Protein AF-A0AAV8YGQ7-F1 (afdb_monomer_lite)

Structure (mmCIF, N/CA/C/O backbone):
data_AF-A0AAV8YGQ7-F1
#
_entry.id   AF-A0AAV8YGQ7-F1
#
loop_
_atom_site.group_PDB
_atom_site.id
_atom_site.type_symbol
_atom_site.label_atom_id
_atom_site.label_alt_id
_atom_site.label_comp_id
_atom_site.label_asym_id
_atom_site.label_entity_id
_atom_site.label_seq_id
_atom_site.pdbx_PDB_ins_code
_atom_site.Cartn_x
_atom_site.Cartn_y
_atom_site.Cartn_z
_atom_site.occupancy
_atom_site.B_iso_or_equiv
_atom_site.auth_seq_id
_atom_site.auth_comp_id
_atom_site.auth_asym_id
_atom_site.auth_atom_id
_atom_site.pdbx_PDB_model_num
ATOM 1 N N . MET A 1 1 ? 14.276 -8.981 -55.111 1.00 54.72 1 MET A N 1
ATOM 2 C CA . MET A 1 1 ? 14.443 -9.032 -53.641 1.00 54.72 1 MET A CA 1
ATOM 3 C C . MET A 1 1 ? 13.519 -7.980 -53.055 1.00 54.72 1 MET A C 1
ATOM 5 O O . MET A 1 1 ? 13.487 -6.881 -53.582 1.00 54.72 1 MET A O 1
ATOM 9 N N . SER A 1 2 ? 12.668 -8.346 -52.099 1.00 69.50 2 SER A N 1
ATOM 10 C CA . SER A 1 2 ? 11.566 -7.507 -51.600 1.00 69.50 2 SER A CA 1
ATOM 11 C C . SER A 1 2 ? 12.078 -6.237 -50.910 1.00 69.50 2 SER A C 1
ATOM 13 O O . SER A 1 2 ? 12.864 -6.354 -49.971 1.00 69.50 2 SER A O 1
ATOM 15 N N . SER A 1 3 ? 11.595 -5.062 -51.331 1.00 82.31 3 SER A N 1
ATOM 16 C CA . SER A 1 3 ? 11.938 -3.720 -50.807 1.00 82.31 3 SER A CA 1
ATOM 17 C C . SER A 1 3 ? 11.955 -3.625 -49.277 1.00 82.31 3 SER A C 1
ATOM 19 O O . SER A 1 3 ? 12.825 -2.988 -48.696 1.00 82.31 3 SER A O 1
ATOM 21 N N . VAL A 1 4 ? 11.064 -4.365 -48.620 1.00 81.69 4 VAL A N 1
ATOM 22 C CA . VAL A 1 4 ? 10.954 -4.489 -47.157 1.00 81.69 4 VAL A CA 1
ATOM 23 C C . VAL A 1 4 ? 12.273 -4.906 -46.487 1.00 81.69 4 VAL A C 1
ATOM 25 O O . VAL A 1 4 ? 12.589 -4.478 -45.378 1.00 81.69 4 VAL A O 1
ATOM 28 N N . ILE A 1 5 ? 13.058 -5.762 -47.141 1.00 86.12 5 ILE A N 1
ATOM 29 C CA . ILE A 1 5 ? 14.329 -6.254 -46.600 1.00 86.12 5 ILE A CA 1
ATOM 30 C C . ILE A 1 5 ? 15.410 -5.176 -46.714 1.00 86.12 5 ILE A C 1
ATOM 32 O O . ILE A 1 5 ? 16.189 -4.983 -45.784 1.00 86.12 5 ILE A O 1
ATOM 36 N N . GLU A 1 6 ? 15.424 -4.438 -47.820 1.00 87.25 6 GLU A N 1
ATOM 37 C CA . GLU A 1 6 ? 16.369 -3.348 -48.064 1.00 87.25 6 GLU A CA 1
ATOM 38 C C . GLU A 1 6 ? 16.125 -2.162 -47.120 1.00 87.25 6 GLU A C 1
ATOM 40 O O . GLU A 1 6 ? 17.060 -1.678 -46.479 1.00 87.25 6 GLU A O 1
ATOM 45 N N . GLU A 1 7 ? 14.861 -1.782 -46.920 1.00 84.56 7 GLU A N 1
ATOM 46 C CA . GLU A 1 7 ? 14.453 -0.766 -45.942 1.00 84.56 7 GLU A CA 1
ATOM 47 C C . GLU A 1 7 ? 14.859 -1.146 -44.512 1.00 84.56 7 GLU A C 1
ATOM 49 O O . GLU A 1 7 ? 15.365 -0.310 -43.759 1.00 84.56 7 GLU A O 1
ATOM 54 N N . ARG A 1 8 ? 14.719 -2.427 -44.139 1.00 84.69 8 ARG A N 1
ATOM 55 C CA . ARG A 1 8 ? 15.156 -2.932 -42.829 1.00 84.69 8 ARG A CA 1
ATOM 56 C C . ARG A 1 8 ? 16.664 -2.779 -42.627 1.00 84.69 8 ARG A C 1
ATOM 58 O O . ARG A 1 8 ? 17.092 -2.374 -41.545 1.00 84.69 8 ARG A O 1
ATOM 65 N N . TYR A 1 9 ? 17.474 -3.097 -43.637 1.00 85.69 9 TYR A N 1
ATOM 66 C CA . TYR A 1 9 ? 18.929 -2.929 -43.557 1.00 85.69 9 TYR A CA 1
ATOM 67 C C . TYR A 1 9 ? 19.336 -1.453 -43.500 1.00 85.69 9 TYR A C 1
ATOM 69 O O . TYR A 1 9 ? 20.225 -1.099 -42.723 1.00 85.69 9 TYR A O 1
ATOM 77 N N . ALA A 1 10 ? 18.664 -0.587 -44.263 1.00 85.31 10 ALA A N 1
ATOM 78 C CA . ALA A 1 10 ? 18.888 0.856 -44.223 1.00 85.31 10 ALA A CA 1
ATOM 79 C C . ALA A 1 10 ? 18.548 1.452 -42.844 1.00 85.31 10 ALA A C 1
ATOM 81 O O . ALA A 1 10 ? 19.326 2.238 -42.303 1.00 85.31 10 ALA A O 1
ATOM 82 N N . TYR A 1 11 ? 17.441 1.017 -42.234 1.00 81.31 11 TYR A N 1
ATOM 83 C CA . TYR A 1 11 ? 17.040 1.415 -40.883 1.00 81.31 11 TYR A CA 1
ATOM 84 C C . TYR A 1 11 ? 18.076 1.011 -39.822 1.00 81.31 11 TYR A C 1
ATOM 86 O O . TYR A 1 11 ? 18.478 1.837 -39.002 1.00 81.31 11 TYR A O 1
ATOM 94 N N . LEU A 1 12 ? 18.573 -0.230 -39.875 1.00 83.06 12 LEU A N 1
ATOM 95 C CA . LEU A 1 12 ? 19.590 -0.740 -38.943 1.00 83.06 12 LEU A CA 1
ATOM 96 C C . LEU A 1 12 ? 20.950 -0.033 -39.073 1.00 83.06 12 LEU A C 1
ATOM 98 O O . LEU A 1 12 ? 21.707 0.008 -38.106 1.00 83.06 12 LEU A O 1
ATOM 102 N N . LYS A 1 13 ? 21.269 0.516 -40.253 1.00 87.38 13 LYS A N 1
ATOM 103 C CA . LYS A 1 13 ? 22.534 1.218 -40.534 1.00 87.38 13 LYS A CA 1
ATOM 104 C C . LYS A 1 13 ? 22.477 2.722 -40.218 1.00 87.38 13 LYS A C 1
ATOM 106 O O . LYS A 1 13 ? 23.470 3.424 -40.404 1.00 87.38 13 LYS A O 1
ATOM 111 N N . SER A 1 14 ? 21.334 3.236 -39.758 1.00 82.94 14 SER A N 1
ATOM 112 C CA . SER A 1 14 ? 21.172 4.658 -39.448 1.00 82.94 14 SER A CA 1
ATOM 113 C C . SER A 1 14 ? 22.109 5.100 -38.312 1.00 82.94 14 SER A C 1
ATOM 115 O O . SER A 1 14 ? 22.122 4.467 -37.255 1.00 82.94 14 SER A O 1
ATOM 117 N N . PRO A 1 15 ? 22.833 6.226 -38.456 1.00 84.44 15 PRO A N 1
ATOM 118 C CA . PRO A 1 15 ? 23.699 6.760 -37.399 1.00 84.44 15 PRO A CA 1
ATOM 119 C C . PRO A 1 15 ? 22.913 7.241 -36.166 1.00 84.44 15 PRO A C 1
ATOM 121 O O . PRO A 1 15 ? 23.493 7.464 -35.105 1.00 84.44 15 PRO A O 1
ATOM 124 N N . TYR A 1 16 ? 21.591 7.390 -36.290 1.00 80.81 16 TYR A N 1
ATOM 125 C CA . TYR A 1 16 ? 20.691 7.761 -35.198 1.00 80.81 16 TYR A CA 1
ATOM 126 C C . TYR A 1 16 ? 20.122 6.544 -34.454 1.00 80.81 16 TYR A C 1
ATOM 128 O O . TYR A 1 16 ? 19.504 6.700 -33.399 1.00 80.81 16 TYR A O 1
ATOM 136 N N . PHE A 1 17 ? 20.333 5.330 -34.970 1.00 79.88 17 PHE A N 1
ATOM 137 C CA . PHE A 1 17 ? 19.877 4.098 -34.339 1.00 79.88 17 PHE A CA 1
ATOM 138 C C . PHE A 1 17 ? 20.839 3.705 -33.209 1.00 79.88 17 PHE A C 1
ATOM 140 O O . PHE A 1 17 ? 21.804 2.972 -33.401 1.00 79.88 17 PHE A O 1
ATOM 147 N N . LYS A 1 18 ? 20.601 4.241 -32.007 1.00 73.69 18 LYS A N 1
ATOM 148 C CA . LYS A 1 18 ? 21.489 4.036 -30.850 1.00 73.69 18 LYS A CA 1
ATOM 149 C C . LYS A 1 18 ? 21.375 2.637 -30.236 1.00 73.69 18 LYS A C 1
ATOM 151 O O . LYS A 1 18 ? 22.376 2.088 -29.789 1.00 73.69 18 LYS A O 1
ATOM 156 N N . LYS A 1 19 ? 20.163 2.079 -30.162 1.00 71.44 19 LYS A N 1
ATOM 157 C CA . LYS A 1 19 ? 19.860 0.758 -29.585 1.00 71.44 19 LYS A CA 1
ATOM 158 C C . LYS A 1 19 ? 18.385 0.433 -29.822 1.00 71.44 19 LYS A C 1
ATOM 160 O O . LYS A 1 19 ? 17.553 1.333 -29.817 1.00 71.44 19 LYS A O 1
ATOM 165 N N . HIS A 1 20 ? 18.059 -0.850 -29.971 1.00 70.38 20 HIS A N 1
ATOM 166 C CA . HIS A 1 20 ? 16.673 -1.310 -29.906 1.00 70.38 20 HIS A CA 1
ATOM 167 C C . HIS A 1 20 ? 16.144 -1.090 -28.480 1.00 70.38 20 HIS A C 1
ATOM 169 O O . HIS A 1 20 ? 16.719 -1.620 -27.523 1.0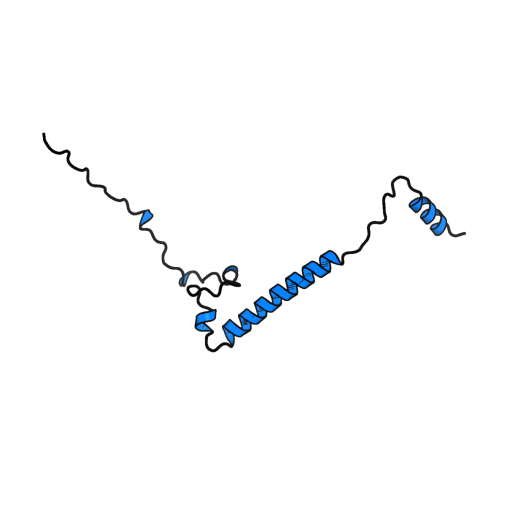0 70.38 20 HIS A O 1
ATOM 175 N N . GLU A 1 21 ? 15.101 -0.275 -28.317 1.00 68.81 21 GLU A N 1
ATOM 176 C CA . GLU A 1 21 ? 14.417 -0.162 -27.031 1.00 68.81 21 GLU A CA 1
ATOM 177 C C . GLU A 1 21 ? 13.836 -1.533 -26.689 1.00 68.81 21 GLU A C 1
ATOM 179 O O . GLU A 1 21 ? 12.983 -2.072 -27.393 1.00 68.81 21 GLU A O 1
ATOM 184 N N . TYR A 1 22 ? 14.379 -2.152 -25.643 1.00 62.94 22 TYR A N 1
ATOM 185 C CA . TYR A 1 22 ? 13.888 -3.440 -25.195 1.00 62.94 22 TYR A CA 1
ATOM 186 C C . TYR A 1 22 ? 12.551 -3.210 -24.504 1.00 62.94 22 TYR A C 1
ATOM 188 O O . TYR A 1 22 ? 12.490 -2.594 -23.443 1.00 62.94 22 TYR A O 1
ATOM 196 N N . SER A 1 23 ? 11.502 -3.764 -25.105 1.00 67.88 23 SER A N 1
ATOM 197 C CA . SER A 1 23 ? 10.168 -3.954 -24.531 1.00 67.88 23 SER A CA 1
ATOM 198 C C . SER A 1 23 ? 10.200 -5.013 -23.409 1.00 67.88 23 SER A C 1
ATOM 200 O O . SER A 1 23 ? 9.393 -5.939 -23.378 1.00 67.88 23 SER A O 1
ATOM 202 N N . ASP A 1 24 ? 11.205 -4.964 -22.528 1.00 77.94 24 ASP A N 1
ATOM 203 C CA . ASP A 1 24 ? 11.280 -5.857 -21.374 1.00 77.94 24 ASP A CA 1
ATOM 204 C C . ASP A 1 24 ? 10.687 -5.156 -20.152 1.00 77.94 24 ASP A C 1
ATOM 206 O O . ASP A 1 24 ? 11.366 -4.484 -19.376 1.00 77.94 24 ASP A O 1
ATOM 210 N N . PHE A 1 25 ? 9.375 -5.319 -20.000 1.00 84.88 25 PHE A N 1
ATOM 211 C CA . PHE A 1 25 ? 8.607 -4.798 -18.873 1.00 84.88 25 PHE A CA 1
ATOM 212 C C . PHE A 1 25 ? 8.584 -5.755 -17.672 1.00 84.88 25 PHE A C 1
ATOM 214 O O . PHE A 1 25 ? 7.855 -5.515 -16.708 1.00 84.88 25 PHE A O 1
ATOM 221 N N . LYS A 1 26 ? 9.384 -6.834 -17.671 1.00 88.69 26 LYS A N 1
ATOM 222 C CA . LYS A 1 26 ? 9.500 -7.742 -16.517 1.00 88.69 26 LYS A CA 1
ATOM 223 C C . LYS A 1 26 ? 9.718 -7.032 -15.176 1.00 88.69 26 LYS A C 1
ATOM 225 O O . LYS A 1 26 ? 9.000 -7.392 -14.247 1.00 88.69 26 LYS A O 1
ATOM 230 N N . PRO A 1 27 ? 10.618 -6.036 -15.016 1.00 90.44 27 PRO A N 1
ATOM 231 C CA . PRO A 1 27 ? 10.798 -5.386 -13.713 1.00 90.44 27 PRO A CA 1
ATOM 232 C C . PRO A 1 27 ? 9.527 -4.676 -13.227 1.00 90.44 27 PRO A C 1
ATOM 234 O O . PRO A 1 27 ? 9.225 -4.705 -12.036 1.00 90.44 27 PRO A O 1
ATOM 237 N N . PHE A 1 28 ? 8.741 -4.109 -14.145 1.00 91.31 28 PHE A N 1
ATOM 238 C CA . PHE A 1 28 ? 7.454 -3.488 -13.835 1.00 91.31 28 PHE A CA 1
ATOM 239 C C . PHE A 1 28 ? 6.429 -4.524 -13.356 1.00 91.31 28 PHE A C 1
ATOM 241 O O . PHE A 1 28 ? 5.811 -4.345 -12.305 1.00 91.31 28 PHE A O 1
ATOM 248 N N . TYR A 1 29 ? 6.297 -5.648 -14.067 1.00 93.25 29 TYR A N 1
ATOM 249 C CA . TYR A 1 29 ? 5.382 -6.720 -13.665 1.00 93.25 29 TYR A CA 1
ATOM 250 C C . TYR A 1 29 ? 5.798 -7.397 -12.358 1.00 93.25 29 TYR A C 1
ATOM 252 O O . TYR A 1 29 ? 4.935 -7.723 -11.547 1.00 93.25 29 TYR A O 1
ATOM 260 N N . ILE A 1 30 ? 7.100 -7.559 -12.115 1.00 95.88 30 ILE A N 1
ATOM 261 C CA . ILE A 1 30 ? 7.623 -8.086 -10.849 1.00 95.88 30 ILE A CA 1
ATOM 262 C C . ILE A 1 30 ? 7.260 -7.145 -9.695 1.00 95.88 30 ILE A C 1
ATOM 264 O O . ILE A 1 30 ? 6.760 -7.604 -8.670 1.00 95.88 30 ILE A O 1
ATOM 268 N N . ALA A 1 31 ? 7.450 -5.833 -9.862 1.00 95.88 31 ALA A N 1
ATOM 269 C CA . ALA A 1 31 ? 7.106 -4.856 -8.832 1.00 95.88 31 ALA A CA 1
ATOM 270 C C . ALA A 1 31 ? 5.603 -4.865 -8.505 1.00 95.88 31 ALA A C 1
ATOM 272 O O . ALA A 1 31 ? 5.220 -4.902 -7.333 1.00 95.88 31 ALA A O 1
ATOM 273 N N . ILE A 1 32 ? 4.747 -4.895 -9.532 1.00 96.50 32 ILE A N 1
ATOM 274 C CA . ILE A 1 32 ? 3.292 -4.984 -9.348 1.00 96.50 32 ILE A CA 1
ATOM 275 C C . ILE A 1 32 ? 2.906 -6.305 -8.687 1.00 96.50 32 ILE A C 1
ATOM 277 O O . ILE A 1 32 ? 2.084 -6.302 -7.774 1.00 96.50 32 ILE A O 1
ATOM 281 N N . ALA A 1 33 ? 3.504 -7.425 -9.090 1.00 96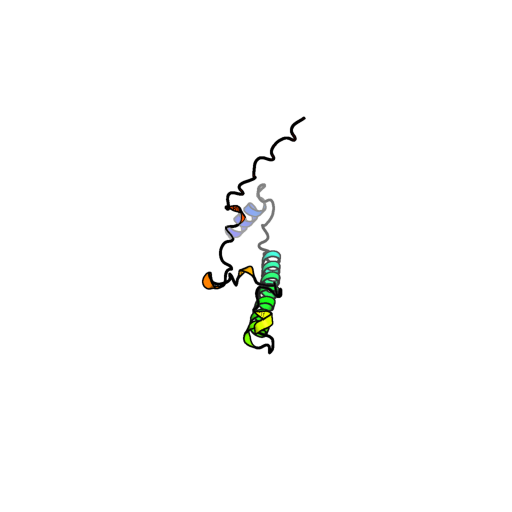.06 33 ALA A N 1
ATOM 282 C CA . ALA A 1 33 ? 3.235 -8.723 -8.480 1.00 96.06 33 ALA A CA 1
ATOM 283 C C . ALA A 1 33 ? 3.572 -8.720 -6.981 1.00 96.06 33 ALA A C 1
ATOM 285 O O . ALA A 1 33 ? 2.762 -9.151 -6.167 1.00 96.06 33 ALA A O 1
ATOM 286 N N . ILE A 1 34 ? 4.718 -8.156 -6.590 1.00 96.75 34 ILE A N 1
ATOM 287 C CA . ILE A 1 34 ? 5.101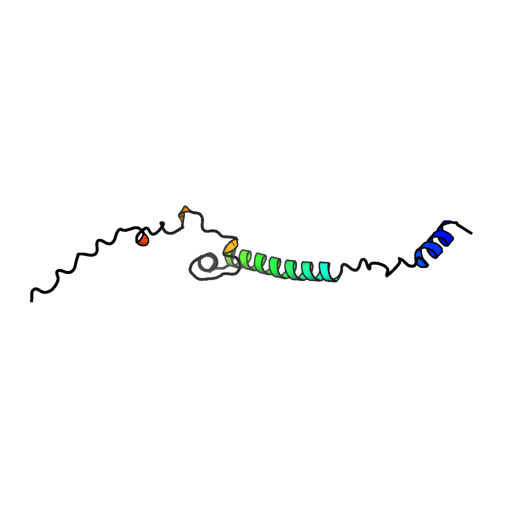 -8.047 -5.175 1.00 96.75 34 ILE A CA 1
ATOM 288 C C . ILE A 1 34 ? 4.116 -7.148 -4.414 1.00 96.75 34 ILE A C 1
ATOM 290 O O . ILE A 1 34 ? 3.608 -7.541 -3.364 1.00 96.75 34 ILE A O 1
ATOM 294 N N . CYS A 1 35 ? 3.804 -5.966 -4.953 1.00 95.06 35 CYS A N 1
ATOM 295 C CA . CYS A 1 35 ? 2.889 -5.018 -4.314 1.00 95.06 35 CYS A CA 1
ATOM 296 C C . CYS A 1 35 ? 1.476 -5.601 -4.149 1.00 95.06 35 CYS A C 1
ATOM 298 O O . CYS A 1 35 ? 0.871 -5.486 -3.085 1.00 95.06 35 CYS A O 1
ATOM 300 N N . THR A 1 36 ? 0.968 -6.284 -5.175 1.00 95.56 36 THR A N 1
ATOM 301 C CA . THR A 1 36 ? -0.364 -6.902 -5.152 1.00 95.56 36 THR A CA 1
ATOM 302 C C . THR A 1 36 ? -0.429 -8.091 -4.205 1.00 95.56 36 THR A C 1
ATOM 304 O O . THR A 1 36 ? -1.392 -8.188 -3.456 1.00 95.56 36 THR A O 1
ATOM 307 N N . VAL A 1 37 ? 0.591 -8.951 -4.155 1.00 96.50 37 VAL A N 1
ATOM 308 C CA . VAL A 1 37 ? 0.632 -10.080 -3.210 1.00 96.50 37 VAL A CA 1
ATOM 309 C C . VAL A 1 37 ? 0.685 -9.585 -1.762 1.00 96.50 37 VAL A C 1
ATOM 311 O O . VAL A 1 37 ? -0.082 -10.056 -0.918 1.00 96.50 37 VAL A O 1
ATOM 314 N N . ILE A 1 38 ? 1.536 -8.600 -1.463 1.00 94.19 38 ILE A N 1
ATOM 315 C CA . ILE A 1 38 ? 1.621 -8.010 -0.119 1.00 94.19 38 ILE A CA 1
ATOM 316 C C . ILE A 1 38 ? 0.309 -7.296 0.237 1.00 94.19 38 ILE A C 1
ATOM 318 O O . ILE A 1 38 ? -0.266 -7.562 1.289 1.00 94.19 38 ILE A O 1
ATOM 322 N N . GLY A 1 39 ? -0.221 -6.446 -0.644 1.00 88.75 39 GLY A N 1
ATOM 323 C CA . GLY A 1 39 ? -1.481 -5.741 -0.397 1.00 88.75 39 GLY A CA 1
ATOM 324 C C . GLY A 1 39 ? -2.668 -6.690 -0.211 1.00 88.75 39 GLY A C 1
ATOM 325 O O . GLY A 1 39 ? -3.459 -6.527 0.715 1.00 88.75 39 GLY A O 1
ATOM 326 N N . PHE A 1 40 ? -2.766 -7.725 -1.045 1.00 92.50 40 PHE A N 1
ATOM 327 C CA . PHE A 1 40 ? -3.847 -8.705 -0.987 1.00 92.50 40 PHE A CA 1
ATOM 328 C C . PHE A 1 40 ? -3.766 -9.594 0.257 1.00 92.50 40 PHE A C 1
ATOM 330 O O . PHE A 1 40 ? -4.784 -9.842 0.900 1.00 92.50 40 PHE A O 1
ATOM 337 N N . SER A 1 41 ? -2.563 -10.033 0.644 1.00 90.94 41 SER A N 1
ATOM 338 C CA . SER A 1 41 ? -2.370 -10.800 1.882 1.00 90.94 41 SER A CA 1
ATOM 339 C C . SER A 1 41 ? -2.759 -9.992 3.121 1.00 90.94 41 SER A C 1
ATOM 341 O O . SER A 1 41 ? -3.479 -10.505 3.979 1.00 90.94 41 SER A O 1
ATOM 343 N N . LEU A 1 42 ? -2.381 -8.710 3.181 1.00 86.31 42 LEU A N 1
ATOM 344 C CA . LEU A 1 42 ? -2.810 -7.806 4.249 1.00 86.31 42 LEU A CA 1
ATOM 345 C C . LEU A 1 42 ? -4.329 -7.600 4.236 1.00 86.31 42 LEU A C 1
ATOM 347 O O . LEU A 1 42 ? -4.950 -7.591 5.299 1.00 86.31 42 LEU A O 1
ATOM 351 N N . PHE A 1 43 ? -4.944 -7.483 3.058 1.00 84.94 43 PHE A N 1
ATOM 352 C CA . PHE A 1 43 ? -6.392 -7.332 2.923 1.00 84.94 43 PHE A CA 1
ATOM 353 C C . PHE A 1 43 ? -7.157 -8.560 3.439 1.00 84.94 43 PHE A C 1
ATOM 355 O O . PHE A 1 43 ? -8.059 -8.418 4.265 1.00 84.94 43 PHE A O 1
ATOM 362 N N . ILE A 1 44 ? -6.758 -9.770 3.029 1.00 87.12 44 ILE A N 1
ATOM 363 C CA . ILE A 1 44 ? -7.359 -11.020 3.520 1.00 87.12 44 ILE A CA 1
ATOM 364 C C . ILE A 1 44 ? -7.186 -11.147 5.031 1.00 87.12 44 ILE A C 1
ATOM 366 O O . ILE A 1 44 ? -8.150 -11.450 5.733 1.00 8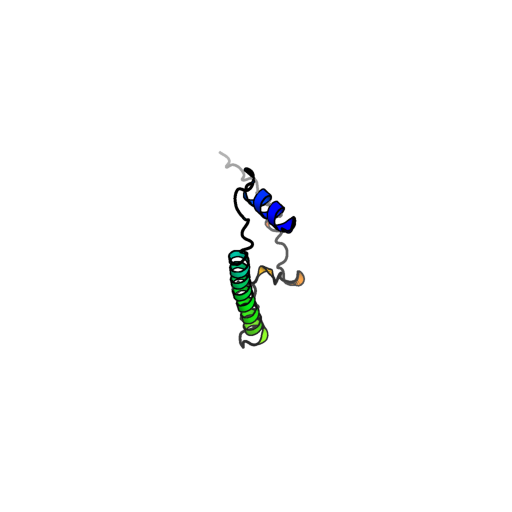7.12 44 ILE A O 1
ATOM 370 N N . LEU A 1 45 ? -5.976 -10.906 5.541 1.00 84.88 45 LEU A N 1
ATOM 371 C CA . LEU A 1 45 ? -5.692 -10.992 6.970 1.00 84.88 45 LEU A CA 1
ATOM 372 C C . LEU A 1 45 ? -6.601 -10.045 7.767 1.00 84.88 45 LEU A C 1
ATOM 374 O O . LEU A 1 45 ? -7.145 -10.446 8.793 1.00 84.88 45 LEU A O 1
ATOM 378 N N . ASN A 1 46 ? -6.848 -8.834 7.262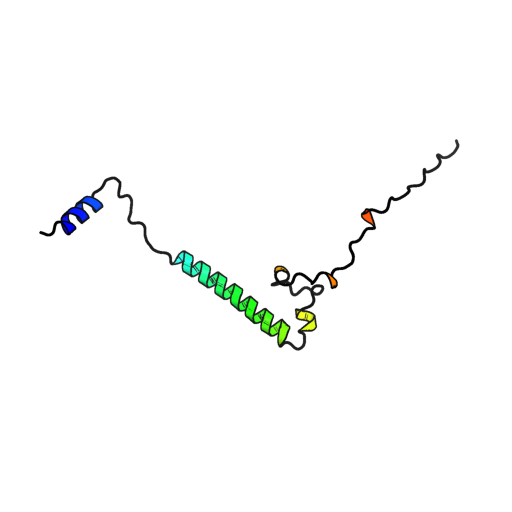 1.00 77.44 46 ASN A N 1
ATOM 379 C CA . ASN A 1 46 ? -7.778 -7.891 7.886 1.00 77.44 46 ASN A CA 1
ATOM 380 C C . ASN A 1 46 ? -9.228 -8.389 7.865 1.00 77.44 46 ASN A C 1
ATOM 382 O O . ASN A 1 46 ? -9.906 -8.294 8.884 1.00 77.44 46 ASN A O 1
ATOM 386 N N . ILE A 1 47 ? -9.704 -8.961 6.755 1.00 80.19 47 ILE A N 1
ATOM 387 C CA . ILE A 1 47 ? -11.065 -9.517 6.687 1.00 80.19 47 ILE A CA 1
ATOM 388 C C . ILE A 1 47 ? -11.227 -10.671 7.679 1.00 80.19 47 ILE A C 1
ATOM 390 O O . ILE A 1 47 ? -12.189 -10.707 8.445 1.00 80.19 47 ILE A O 1
ATOM 394 N N . VAL A 1 48 ? -10.274 -11.603 7.708 1.00 82.69 48 VAL A N 1
ATOM 395 C CA . VAL A 1 48 ? -10.348 -12.779 8.584 1.00 82.69 48 VAL A CA 1
ATOM 396 C C . VAL A 1 48 ? -10.291 -12.368 10.057 1.00 82.69 48 VAL A C 1
ATOM 398 O O . VAL A 1 48 ? -11.104 -12.830 10.859 1.00 82.69 48 VAL A O 1
ATOM 401 N N . LEU A 1 49 ? -9.372 -11.474 10.429 1.00 76.31 49 LEU A N 1
ATOM 402 C CA . LEU A 1 49 ? -9.217 -11.047 11.820 1.00 76.31 49 LEU A CA 1
ATOM 403 C C . LEU A 1 49 ? -10.315 -10.072 12.275 1.00 76.31 49 LEU A C 1
ATOM 405 O O . LEU A 1 49 ? -10.718 -10.118 13.437 1.00 76.31 49 LEU A O 1
ATOM 409 N N . GLY A 1 50 ? -10.843 -9.246 11.371 1.00 71.56 50 GLY A N 1
ATOM 410 C CA . GLY A 1 50 ? -11.910 -8.285 11.651 1.00 71.56 50 GLY A CA 1
ATOM 411 C C . GLY A 1 50 ? -13.319 -8.885 11.662 1.00 71.56 50 GLY A C 1
ATOM 412 O O . GLY A 1 50 ? -14.149 -8.427 12.445 1.00 71.56 50 GLY A O 1
ATOM 413 N N . CYS A 1 51 ? -13.602 -9.912 10.850 1.00 69.38 51 CYS A N 1
ATOM 414 C CA . CYS A 1 51 ? -14.939 -10.520 10.759 1.00 69.38 51 CYS A CA 1
ATOM 415 C C . CYS A 1 51 ? -15.055 -11.892 11.436 1.00 69.38 51 CYS A C 1
ATOM 417 O O . CYS A 1 51 ? -16.118 -12.203 11.969 1.00 69.38 51 CYS A O 1
ATOM 419 N N . CYS A 1 52 ? -14.005 -12.720 11.425 1.00 68.00 52 CYS A N 1
ATOM 420 C CA . CYS A 1 52 ? -14.103 -14.133 11.824 1.00 68.00 52 CYS A CA 1
ATOM 421 C C . CYS A 1 52 ? -13.321 -14.488 13.099 1.00 68.00 52 CYS A C 1
ATOM 423 O O . CYS A 1 52 ? -13.488 -15.585 13.631 1.00 68.00 52 CYS A O 1
ATOM 425 N N . SER A 1 53 ? -12.473 -13.594 13.614 1.00 73.12 53 SER A N 1
ATOM 426 C CA . SER A 1 53 ? -11.752 -13.831 14.869 1.00 73.12 53 SER A CA 1
ATOM 427 C C . SER A 1 53 ? -12.654 -13.629 16.084 1.00 73.12 53 SER A C 1
ATOM 429 O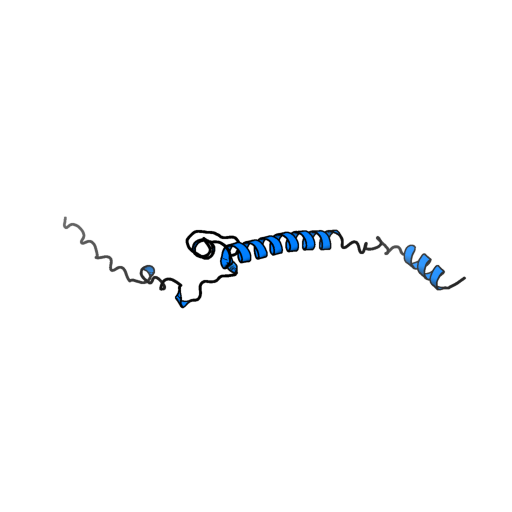 O . SER A 1 53 ? -13.423 -12.672 16.156 1.00 73.12 53 SER A O 1
ATOM 431 N N . ARG A 1 54 ? -12.480 -14.472 17.109 1.00 75.50 54 ARG A N 1
ATOM 432 C CA . ARG A 1 54 ? -13.109 -14.309 18.434 1.00 75.50 54 ARG A CA 1
ATOM 433 C C . ARG A 1 54 ? -12.797 -12.950 19.074 1.00 75.50 54 ARG A C 1
ATOM 435 O O . ARG A 1 54 ? -13.565 -12.468 19.899 1.00 75.50 54 ARG A O 1
ATOM 442 N N . TYR A 1 55 ? -11.680 -12.339 18.685 1.00 73.06 55 TYR A N 1
ATOM 443 C CA . TYR A 1 55 ? -11.225 -11.039 19.171 1.00 73.06 55 TYR A CA 1
ATOM 444 C C . TYR A 1 55 ? -11.515 -9.904 18.177 1.00 73.06 55 TYR A C 1
ATOM 446 O O . TYR A 1 55 ? -10.844 -8.879 18.224 1.00 73.06 55 TYR A O 1
ATOM 454 N N . SER A 1 56 ? -12.478 -10.057 17.262 1.00 69.06 56 SER A N 1
ATOM 455 C CA . SER A 1 56 ? -12.815 -9.056 16.232 1.00 69.06 56 SER A CA 1
ATOM 456 C C . SER A 1 56 ? -13.028 -7.642 16.784 1.00 69.06 56 SER A C 1
ATOM 458 O O . SER A 1 56 ? -12.625 -6.669 16.153 1.00 69.06 56 SER A O 1
ATOM 460 N N . GLY A 1 57 ? -13.593 -7.510 17.988 1.00 70.38 57 GLY A N 1
ATOM 461 C CA . GLY A 1 57 ? -13.731 -6.222 18.674 1.00 70.38 57 GLY A CA 1
ATOM 462 C C . GLY A 1 57 ? -12.392 -5.544 18.992 1.00 70.38 57 GLY A C 1
ATOM 463 O O . GLY A 1 57 ? -12.290 -4.333 18.869 1.00 70.38 57 GLY A O 1
ATOM 464 N N . TYR A 1 58 ? -11.360 -6.322 19.329 1.00 72.81 58 TYR A N 1
ATOM 465 C CA . TYR A 1 58 ? -9.993 -5.831 19.530 1.00 72.81 58 TYR A CA 1
ATOM 466 C C . TYR A 1 58 ? -9.308 -5.496 18.197 1.00 72.81 58 TYR A C 1
ATOM 468 O O . TYR A 1 58 ? -8.654 -4.466 18.080 1.00 72.81 58 TYR A O 1
ATOM 476 N N . TRP A 1 59 ? -9.487 -6.330 17.164 1.00 70.19 59 TRP A N 1
ATOM 477 C CA . TRP A 1 59 ? -8.894 -6.085 15.840 1.00 70.19 59 TRP A CA 1
ATOM 478 C C . TRP A 1 59 ? -9.481 -4.852 15.138 1.00 70.19 59 TRP A C 1
ATOM 480 O O . TRP A 1 59 ? -8.775 -4.207 14.369 1.00 70.19 59 TRP A O 1
ATOM 490 N N . ASN A 1 60 ? -10.737 -4.505 15.432 1.00 68.88 60 ASN A N 1
ATOM 491 C CA . ASN A 1 60 ? -11.422 -3.331 14.886 1.00 68.88 60 ASN A CA 1
ATOM 492 C C . ASN A 1 60 ? -11.312 -2.072 15.767 1.00 68.88 60 ASN A C 1
ATOM 494 O O . ASN A 1 60 ? -11.860 -1.028 15.404 1.00 68.88 60 ASN A O 1
ATOM 498 N N . ASP A 1 61 ? -10.653 -2.140 16.927 1.00 70.19 61 ASP A N 1
ATOM 499 C CA . ASP A 1 61 ? -10.534 -0.986 17.817 1.00 70.19 61 ASP A CA 1
ATOM 500 C C . ASP A 1 61 ? -9.398 -0.047 17.373 1.00 70.19 61 ASP A C 1
ATOM 502 O O . ASP A 1 61 ? -8.232 -0.421 17.219 1.00 70.19 61 ASP A O 1
ATOM 506 N N . LYS A 1 62 ? -9.758 1.227 17.187 1.00 64.88 62 LYS A N 1
ATOM 507 C CA . LYS A 1 62 ? -8.859 2.303 16.753 1.00 64.88 62 LYS A CA 1
ATOM 508 C C . LYS A 1 62 ? -7.826 2.693 17.816 1.00 64.88 62 LYS A C 1
ATOM 510 O O . LYS A 1 62 ? -6.804 3.287 17.470 1.00 64.88 62 LYS A O 1
ATOM 515 N N . HIS A 1 63 ? -8.084 2.388 19.089 1.00 68.56 63 HIS A N 1
ATOM 516 C CA . HIS A 1 63 ? -7.248 2.814 20.216 1.00 68.56 63 HIS A CA 1
ATOM 517 C C . HIS A 1 63 ? -6.208 1.773 20.651 1.00 68.56 63 HIS A C 1
ATOM 519 O O . HIS A 1 63 ? -5.208 2.144 21.261 1.00 68.56 63 HIS A O 1
ATOM 525 N N . THR A 1 64 ? -6.394 0.495 20.312 1.00 60.31 64 THR A N 1
ATOM 526 C CA . THR A 1 64 ? -5.533 -0.618 20.765 1.00 60.31 64 THR A CA 1
ATOM 527 C C . THR A 1 64 ? -4.536 -1.125 19.718 1.00 60.31 64 THR A C 1
ATOM 529 O O . THR A 1 64 ? -3.738 -2.015 20.006 1.00 60.31 64 THR A O 1
ATOM 532 N N . GLY A 1 65 ? -4.469 -0.481 18.549 1.00 55.03 65 GLY A N 1
ATOM 533 C CA . GLY A 1 65 ? -3.225 -0.425 17.777 1.00 55.03 65 GLY A CA 1
ATOM 534 C C . GLY A 1 65 ? -2.980 -1.535 16.755 1.00 55.03 65 GLY A C 1
ATOM 535 O O . GLY A 1 65 ? -1.829 -1.721 16.364 1.00 55.03 65 GLY A O 1
ATOM 536 N N . ASN A 1 66 ? -4.005 -2.213 16.229 1.00 60.09 66 ASN A N 1
ATOM 537 C CA . ASN A 1 66 ? -3.814 -3.058 15.042 1.00 60.09 66 ASN A CA 1
ATOM 538 C C . ASN A 1 66 ? -3.785 -2.226 13.748 1.00 60.09 66 ASN A C 1
ATOM 540 O O . ASN A 1 66 ? -4.766 -2.052 13.031 1.00 60.09 66 ASN A O 1
ATOM 544 N N . ARG A 1 67 ? -2.623 -1.617 13.506 1.00 58.69 67 ARG A N 1
ATOM 545 C CA . ARG A 1 67 ? -2.419 -0.440 12.648 1.00 58.69 67 ARG A CA 1
ATOM 546 C C . ARG A 1 67 ? -2.035 -0.729 11.192 1.00 58.69 67 ARG A C 1
ATOM 548 O O . ARG A 1 67 ? -1.415 0.119 10.564 1.00 58.69 67 ARG A O 1
ATOM 555 N N . TRP A 1 68 ? -2.399 -1.871 10.613 1.00 58.41 68 TRP A N 1
ATOM 556 C CA . TRP A 1 68 ? -2.057 -2.121 9.203 1.00 58.41 68 TRP A CA 1
ATOM 557 C C . TRP A 1 68 ? -2.835 -1.209 8.239 1.00 58.41 68 TRP A C 1
ATOM 559 O O . TRP A 1 68 ? -2.317 -0.861 7.184 1.00 58.41 68 TRP A O 1
ATOM 569 N N . ILE A 1 69 ? -4.070 -0.814 8.590 1.00 55.62 69 ILE A N 1
ATOM 570 C CA . ILE A 1 69 ? -5.023 -0.179 7.657 1.00 55.62 69 ILE A CA 1
ATOM 571 C C . ILE A 1 69 ? -5.854 0.956 8.321 1.00 55.62 69 ILE A C 1
ATOM 573 O O . ILE A 1 69 ? -6.916 1.342 7.841 1.00 55.62 69 ILE A O 1
ATOM 577 N N . VAL A 1 70 ? -5.377 1.587 9.404 1.00 54.16 70 VAL A N 1
ATOM 578 C CA . VAL A 1 70 ? -6.102 2.722 10.043 1.00 54.16 70 VAL A CA 1
ATOM 579 C C . VAL A 1 70 ? -6.450 3.849 9.047 1.00 54.16 70 VAL A C 1
ATOM 581 O O . VAL A 1 70 ? -7.432 4.555 9.252 1.00 54.16 70 VAL A O 1
ATOM 584 N N . SER A 1 71 ? -5.728 3.972 7.925 1.00 56.09 71 SER A N 1
ATOM 585 C CA . SER A 1 71 ? -6.067 4.919 6.857 1.00 56.09 71 SER A CA 1
ATOM 586 C C . SER A 1 71 ? -7.346 4.593 6.067 1.00 56.09 71 SER A C 1
ATOM 588 O O . SER A 1 71 ? -7.976 5.534 5.594 1.00 56.09 71 SER A O 1
ATOM 590 N N . LEU A 1 72 ? -7.770 3.325 5.923 1.00 57.47 72 LEU A N 1
ATOM 591 C CA . LEU A 1 72 ? -9.050 3.012 5.255 1.00 57.47 72 LEU A CA 1
ATOM 592 C C . LEU A 1 72 ? -10.257 3.128 6.194 1.00 57.47 72 LEU A C 1
ATOM 594 O O . LEU A 1 72 ? -11.379 3.281 5.720 1.00 57.47 72 LEU A O 1
ATOM 598 N N . TRP A 1 73 ? -10.045 3.084 7.510 1.00 55.50 73 TRP A N 1
ATOM 599 C CA . TRP A 1 73 ? -11.115 3.194 8.499 1.00 55.50 73 TRP A CA 1
ATOM 600 C C . TRP A 1 73 ? -11.020 4.530 9.227 1.00 55.50 73 TRP A C 1
ATOM 602 O O . TRP A 1 73 ? -10.721 4.602 10.420 1.00 55.50 73 TRP A O 1
ATOM 612 N N . THR A 1 74 ? -11.298 5.618 8.506 1.00 55.44 74 THR A N 1
ATOM 613 C CA . THR A 1 74 ? -11.599 6.898 9.152 1.00 55.44 74 THR A CA 1
ATOM 614 C C . THR A 1 74 ? -12.785 6.680 10.081 1.00 55.44 74 THR A C 1
ATOM 616 O O . THR A 1 74 ? -13.851 6.249 9.629 1.00 55.44 74 THR A O 1
ATOM 619 N N . SER A 1 75 ? -12.614 6.935 11.382 1.00 57.00 75 SER A N 1
ATOM 620 C CA . SER A 1 75 ? -13.730 6.804 12.312 1.00 57.00 75 SER A CA 1
ATOM 621 C C . SER A 1 75 ? -14.849 7.712 11.833 1.00 57.00 75 SER A C 1
ATOM 623 O O . SER A 1 75 ? -14.632 8.909 11.659 1.00 57.00 75 SER A O 1
ATOM 625 N N . THR A 1 76 ? -16.031 7.144 11.628 1.00 59.03 76 THR A N 1
ATOM 626 C CA . THR A 1 76 ? -17.236 7.911 11.329 1.00 59.03 76 THR A CA 1
ATOM 627 C C . THR A 1 76 ? -17.340 9.106 12.288 1.00 59.03 76 THR A C 1
ATOM 629 O O . THR A 1 76 ? -17.148 8.888 13.492 1.00 59.03 76 THR A O 1
ATOM 632 N N . PRO A 1 77 ? -17.667 10.323 11.809 1.00 61.22 77 PRO A N 1
ATOM 633 C CA . PRO A 1 77 ? -17.570 11.559 12.594 1.00 61.22 77 PRO A CA 1
ATOM 634 C C . PRO A 1 77 ? -18.233 11.497 13.974 1.00 61.22 77 PRO A C 1
ATOM 636 O O . PRO A 1 77 ? -17.721 12.046 14.940 1.00 61.22 77 PRO A O 1
ATOM 639 N N . HIS A 1 78 ? -19.316 10.728 14.104 1.00 68.56 78 HIS A N 1
ATOM 640 C CA . HIS A 1 78 ? -20.048 10.535 15.358 1.00 68.56 78 HIS A CA 1
ATOM 641 C C . HIS A 1 78 ? -19.275 9.803 16.474 1.00 68.56 78 HIS A C 1
ATOM 643 O O . HIS A 1 78 ? -19.732 9.788 17.611 1.00 68.56 78 HIS A O 1
ATOM 649 N N . LYS A 1 79 ? -18.141 9.153 16.169 1.00 68.25 79 LYS A N 1
ATOM 650 C CA . LYS A 1 79 ? -17.268 8.488 17.159 1.00 68.25 79 LYS A CA 1
ATOM 651 C C . LYS A 1 79 ? -15.970 9.253 17.402 1.00 68.25 79 LYS A C 1
ATOM 653 O O . LYS A 1 79 ? -15.071 8.721 18.063 1.00 68.25 79 LYS A O 1
ATOM 658 N N . GLN A 1 80 ? -15.804 10.428 16.801 1.00 70.31 80 GLN A N 1
ATOM 659 C CA . GLN A 1 80 ? -14.664 11.282 17.101 1.00 70.31 80 GLN A CA 1
ATOM 660 C C . GLN A 1 80 ? -14.908 11.971 18.448 1.00 70.31 80 GLN A C 1
ATOM 662 O O . GLN A 1 80 ? -16.052 12.322 18.742 1.00 70.31 80 GLN A O 1
ATOM 667 N N . PRO A 1 81 ? -13.870 12.119 19.290 1.00 77.50 81 PRO A N 1
ATOM 668 C CA . PRO A 1 81 ? -13.995 12.960 20.471 1.00 77.50 81 PRO A CA 1
ATOM 669 C C . PRO A 1 81 ? -14.401 14.372 20.033 1.00 77.50 81 PRO A C 1
ATOM 671 O O . PRO A 1 81 ? -14.043 14.807 18.934 1.00 77.50 81 PRO A O 1
ATOM 674 N N . ALA A 1 82 ? -15.173 15.060 20.875 1.00 80.69 82 ALA A N 1
ATOM 675 C CA . ALA A 1 82 ? -15.511 16.455 20.630 1.00 80.69 82 ALA A CA 1
ATOM 676 C C . ALA A 1 82 ? -14.224 17.273 20.438 1.00 80.69 82 ALA A C 1
ATOM 678 O O . ALA A 1 82 ? -13.197 16.962 21.044 1.00 80.69 82 ALA A O 1
ATOM 679 N N . LEU A 1 83 ? -14.284 18.285 19.567 1.00 79.44 83 LEU A N 1
ATOM 680 C CA . LEU A 1 83 ? -13.172 19.210 19.381 1.00 79.44 83 LEU A CA 1
ATOM 681 C C . LEU A 1 83 ? -12.873 19.877 20.729 1.00 79.44 83 LEU A C 1
ATOM 683 O O . LEU A 1 83 ? -13.775 20.440 21.345 1.00 79.44 83 LEU A O 1
ATOM 687 N N . ASP A 1 84 ? -11.633 19.750 21.191 1.00 83.50 84 ASP A N 1
ATOM 688 C CA . ASP A 1 84 ? -11.187 20.369 22.432 1.00 83.50 84 ASP A CA 1
ATOM 689 C C . ASP A 1 84 ? -10.985 21.874 22.201 1.00 83.50 84 ASP A C 1
ATOM 691 O O . ASP A 1 84 ? -10.206 22.272 21.333 1.00 83.50 84 ASP A O 1
ATOM 695 N N . TYR A 1 85 ? -11.720 22.700 22.948 1.00 81.31 85 TYR A N 1
ATOM 696 C CA . TYR A 1 85 ? -11.646 24.163 22.888 1.00 81.31 85 TYR A CA 1
ATOM 697 C C . TYR A 1 85 ? -10.863 24.762 24.063 1.00 81.31 85 TYR A C 1
ATOM 699 O O . TYR A 1 85 ? -10.815 25.982 24.176 1.00 81.31 85 TYR A O 1
ATOM 707 N N . THR A 1 86 ? -10.234 23.942 24.913 1.00 81.12 86 THR A N 1
ATOM 708 C CA . THR A 1 86 ? -9.467 24.419 26.080 1.00 81.12 86 THR A CA 1
ATOM 709 C C . THR A 1 86 ? -8.365 25.403 25.667 1.00 81.12 86 THR A C 1
ATOM 711 O O . THR A 1 86 ? -8.119 26.393 26.345 1.00 81.12 86 THR A O 1
ATOM 714 N N . GLU A 1 87 ? -7.761 25.196 24.494 1.00 78.00 87 GLU A N 1
ATOM 715 C CA . GLU A 1 87 ? -6.738 26.086 23.917 1.00 78.00 87 GLU A CA 1
ATOM 716 C C . GLU A 1 87 ? -7.275 27.469 23.486 1.00 78.00 87 GLU A C 1
ATOM 718 O O . GLU A 1 87 ? -6.497 28.390 23.246 1.00 78.00 87 GLU A O 1
ATOM 723 N N . LEU A 1 88 ? -8.595 27.621 23.343 1.00 78.62 88 LEU A N 1
ATOM 724 C CA . LEU A 1 88 ? -9.270 28.870 22.968 1.00 78.62 88 LEU A CA 1
ATOM 725 C C . LEU A 1 88 ? -9.878 29.592 24.179 1.00 78.62 88 LEU A C 1
ATOM 727 O O . LEU A 1 88 ? -10.439 30.677 24.017 1.00 78.62 88 LEU A O 1
ATOM 731 N N . GLU A 1 89 ? -9.789 29.014 25.379 1.00 82.44 89 GLU A N 1
ATOM 732 C CA . GLU A 1 89 ? -10.217 29.694 26.596 1.00 82.44 89 GLU A CA 1
ATOM 733 C C . GLU A 1 89 ? -9.225 30.816 26.927 1.00 82.44 89 GLU A C 1
ATOM 735 O O . GLU A 1 89 ? -8.033 30.592 27.141 1.00 82.44 89 GLU A O 1
ATOM 740 N N . GLU A 1 90 ? -9.713 32.058 26.960 1.00 80.06 90 GLU A N 1
ATOM 741 C CA . GLU A 1 90 ? -8.912 33.205 27.381 1.00 80.06 90 GLU A CA 1
ATOM 742 C C . GLU A 1 90 ? -8.523 33.042 28.858 1.00 80.06 90 GLU A C 1
ATOM 744 O O . GLU A 1 90 ? -9.313 33.289 29.773 1.00 80.06 90 GLU A O 1
ATOM 749 N N . ILE A 1 91 ? -7.280 32.626 29.104 1.00 74.12 91 ILE A N 1
ATOM 750 C CA . ILE A 1 91 ? -6.724 32.549 30.454 1.00 74.12 91 ILE A CA 1
ATOM 751 C C . ILE A 1 91 ? -6.559 33.978 30.978 1.00 74.12 91 ILE A C 1
ATOM 753 O O . ILE A 1 91 ? -5.615 34.691 30.628 1.00 74.12 91 ILE A O 1
ATOM 757 N N . HIS A 1 92 ? -7.467 34.401 31.858 1.00 71.19 92 HIS A N 1
ATOM 758 C CA . HIS A 1 92 ? -7.311 35.646 32.600 1.00 71.19 92 HIS A CA 1
ATOM 759 C C . HIS A 1 92 ? -6.181 35.481 33.624 1.00 71.19 92 HIS A C 1
ATOM 761 O O . HIS A 1 92 ? -6.386 34.957 34.719 1.00 71.19 92 HIS A O 1
ATOM 767 N N . VAL A 1 93 ? -4.967 35.902 33.265 1.00 73.25 93 VAL A N 1
ATOM 768 C CA . VAL A 1 93 ? -3.835 35.948 34.198 1.00 73.25 93 VAL A CA 1
ATOM 769 C C . VAL A 1 93 ? -4.041 37.148 35.128 1.00 73.25 93 VAL A C 1
ATOM 771 O O . VAL A 1 93 ? -3.951 38.287 34.660 1.00 73.25 93 VAL A O 1
ATOM 774 N N . PRO A 1 94 ? -4.313 36.953 36.434 1.00 71.38 94 PRO A N 1
ATOM 775 C CA . PRO A 1 94 ? -4.449 38.080 37.343 1.00 71.38 94 PRO A CA 1
ATOM 776 C C . PRO A 1 94 ? -3.105 38.806 37.449 1.00 71.38 94 PRO A C 1
ATOM 778 O O . PRO A 1 94 ? -2.062 38.189 37.685 1.00 71.38 94 PRO A O 1
ATOM 781 N N . LEU A 1 95 ? -3.132 40.131 37.283 1.00 71.50 95 LEU A N 1
ATOM 782 C CA . LEU A 1 95 ? -1.972 40.990 37.499 1.00 71.50 95 LEU A CA 1
ATOM 783 C C . LEU A 1 95 ? -1.467 40.775 38.930 1.00 71.50 95 LEU A C 1
ATOM 785 O O . LEU A 1 95 ? -2.126 41.146 39.901 1.00 71.50 95 LEU A O 1
ATOM 789 N N . ARG A 1 96 ? -0.295 40.146 39.068 1.00 67.31 96 ARG A N 1
ATOM 790 C CA . ARG A 1 96 ? 0.386 39.992 40.354 1.00 67.31 96 ARG A CA 1
ATOM 791 C C . ARG A 1 96 ? 0.687 41.395 40.882 1.00 67.31 96 ARG A C 1
ATOM 793 O O . ARG A 1 96 ? 1.543 42.083 40.330 1.00 67.31 96 ARG A O 1
ATOM 800 N N . ALA A 1 97 ? -0.029 41.815 41.925 1.00 67.56 97 ALA A N 1
ATOM 801 C CA . ALA A 1 97 ? 0.257 43.059 42.623 1.00 67.56 97 ALA A CA 1
ATOM 802 C C . ALA A 1 97 ? 1.727 43.044 43.067 1.00 67.56 97 ALA A C 1
ATOM 804 O O . ALA A 1 97 ? 2.181 42.093 43.710 1.00 67.56 97 ALA A O 1
ATOM 805 N N . ALA A 1 98 ? 2.476 44.065 42.650 1.00 67.44 98 ALA A N 1
ATOM 806 C CA . ALA A 1 98 ? 3.861 44.238 43.054 1.00 67.44 98 ALA A CA 1
ATOM 807 C C . ALA A 1 98 ? 3.927 44.343 44.589 1.00 67.44 98 ALA A C 1
ATOM 809 O O . ALA A 1 98 ? 3.070 45.007 45.179 1.00 67.44 98 ALA A O 1
ATOM 810 N N . PRO A 1 99 ? 4.903 43.695 45.248 1.00 62.62 99 PRO A N 1
ATOM 811 C CA . PRO A 1 99 ? 5.075 43.848 46.683 1.00 62.62 99 PRO A CA 1
ATOM 812 C C . PRO A 1 99 ? 5.366 45.321 46.993 1.00 62.62 99 PRO A C 1
ATOM 814 O O . PRO A 1 99 ? 6.291 45.909 46.432 1.00 62.62 99 PRO A O 1
ATOM 817 N N . SER A 1 100 ? 4.537 45.918 47.849 1.00 67.12 100 SER A N 1
ATOM 818 C CA . SER A 1 100 ? 4.750 47.256 48.396 1.00 67.12 100 SER A CA 1
ATOM 819 C C . SER A 1 100 ? 6.032 47.259 49.229 1.00 67.12 100 SER A C 1
ATOM 821 O O . SER A 1 100 ? 6.163 46.436 50.138 1.00 67.12 100 SER A O 1
ATOM 823 N N . LEU A 1 101 ? 6.955 48.150 48.863 1.00 57.00 101 LEU A N 1
ATOM 824 C CA . LEU A 1 101 ? 8.268 48.359 49.476 1.00 57.00 101 LEU A CA 1
ATOM 825 C C . LEU A 1 101 ? 8.161 49.139 50.792 1.00 57.00 101 LEU A C 1
ATOM 827 O O . LEU A 1 101 ? 7.285 50.033 50.858 1.00 57.00 101 LEU A O 1
#

Secondary structure (DSSP, 8-state):
--HHHHHHHHHHT-TT---------HHHHHHHHHHHHHHHHHHHHHHIIIIISTTHHHHT-TTTT-TTSTTT----GGGSPPPP-GGGS-------PPPP-

pLDDT: mean 75.92, std 11.85, range [54.16, 96.75]

Sequence (101 aa):
MSSVIEERYAYLKSPYFKKHEYSDFKPFYIAIAICTVIGFSLFILNIVLGCCSRYSGYWNDKHTGNRWIVSLWTSTPHKQPALDYTELEEIHVPLRAAPSL

Foldseek 3Di:
DDPVVVVVVVVVPDPPCPDDDDPPCVVVVVVVVVVCVVVVVLVVVLCCCCPPDPVNVLSPDPPNDVPPPVVVCDDDPVPDPPPDCPVVPPPPDPDDPDPDD

Radius of gyration: 33.1 Å; chains: 1; bounding box: 44×63×103 Å

Organism: NCBI:txid1265417